Protein AF-A0A1H7W9F2-F1 (afdb_monomer_lite)

Structure (mmCIF, N/CA/C/O backbone):
data_AF-A0A1H7W9F2-F1
#
_entry.id   AF-A0A1H7W9F2-F1
#
loop_
_atom_site.group_PDB
_atom_site.id
_atom_site.type_symbol
_atom_site.label_atom_id
_atom_site.label_alt_id
_atom_site.label_comp_id
_atom_site.label_asym_id
_atom_site.label_entity_id
_atom_site.label_seq_id
_atom_site.pdbx_PDB_ins_code
_atom_site.Cartn_x
_atom_site.Cartn_y
_atom_site.Cartn_z
_atom_site.occupancy
_atom_site.B_iso_or_equiv
_atom_site.auth_seq_id
_atom_site.auth_comp_id
_atom_site.auth_asym_id
_atom_site.auth_atom_id
_atom_site.pdbx_PDB_model_num
ATOM 1 N N . MET A 1 1 ? -13.021 13.973 1.609 1.00 59.38 1 MET A N 1
ATOM 2 C CA . MET A 1 1 ? -12.356 14.892 2.561 1.00 59.38 1 MET A CA 1
ATOM 3 C C . MET A 1 1 ? -10.982 14.316 2.804 1.00 59.38 1 MET A C 1
ATOM 5 O O . MET A 1 1 ? -10.911 13.248 3.396 1.00 59.38 1 MET A O 1
ATOM 9 N N . ASN A 1 2 ? -9.937 14.990 2.334 1.00 84.88 2 ASN A N 1
ATOM 10 C CA . ASN A 1 2 ? -8.567 14.499 2.436 1.00 84.88 2 ASN A CA 1
ATOM 11 C C . ASN A 1 2 ? -8.024 14.819 3.832 1.00 84.88 2 ASN A C 1
ATOM 13 O O . ASN A 1 2 ? -7.996 15.987 4.224 1.00 84.88 2 ASN A O 1
ATOM 17 N N . LYS A 1 3 ? -7.656 13.794 4.605 1.00 94.19 3 LYS A N 1
ATOM 18 C CA . LYS A 1 3 ? -7.118 13.949 5.966 1.00 94.19 3 LYS A CA 1
ATOM 19 C C . LYS A 1 3 ? -5.777 13.220 6.090 1.00 94.19 3 LYS A C 1
ATOM 21 O O . LYS A 1 3 ? -5.660 12.133 5.533 1.00 94.19 3 LYS A O 1
ATOM 26 N N . PRO A 1 4 ? -4.798 13.759 6.841 1.00 95.94 4 PRO A N 1
ATOM 27 C CA . PRO A 1 4 ? -3.579 13.025 7.173 1.00 95.94 4 PRO A CA 1
ATOM 28 C C . PRO A 1 4 ? -3.902 11.666 7.794 1.00 95.94 4 PRO A C 1
ATOM 30 O O . PRO A 1 4 ? -4.844 11.566 8.588 1.00 95.94 4 PRO A O 1
ATOM 33 N N . PHE A 1 5 ? -3.117 10.645 7.464 1.00 96.56 5 PHE A N 1
ATOM 34 C CA . PHE A 1 5 ? -3.372 9.267 7.876 1.00 96.56 5 PHE A CA 1
ATOM 35 C C . PHE A 1 5 ? -3.521 9.115 9.396 1.00 96.56 5 PHE A C 1
ATOM 37 O O . PHE A 1 5 ? -4.556 8.647 9.874 1.00 96.56 5 PHE A O 1
ATOM 44 N N . PHE A 1 6 ? -2.576 9.646 10.173 1.00 96.19 6 PHE A N 1
ATOM 45 C CA . PHE A 1 6 ? -2.634 9.597 11.639 1.00 96.19 6 PHE A CA 1
ATOM 46 C C . PHE A 1 6 ? -3.740 10.462 12.260 1.00 96.19 6 PHE A C 1
ATOM 48 O O . PHE A 1 6 ? -4.086 10.270 13.420 1.00 96.19 6 PHE A O 1
ATOM 55 N N . LYS A 1 7 ? -4.362 11.386 11.512 1.00 94.88 7 LYS A N 1
ATOM 56 C CA . LYS A 1 7 ? -5.593 12.046 11.988 1.00 94.88 7 LYS A CA 1
ATOM 57 C C . LYS A 1 7 ? -6.822 11.152 11.845 1.00 94.88 7 LYS A C 1
ATOM 59 O O . LYS A 1 7 ? -7.797 11.360 12.562 1.00 94.88 7 LYS A O 1
ATOM 64 N N . VAL A 1 8 ? -6.808 10.210 10.902 1.00 95.12 8 VAL A N 1
ATOM 65 C CA . VAL A 1 8 ? -7.881 9.222 10.719 1.00 95.12 8 VAL A CA 1
ATOM 66 C C . VAL A 1 8 ? -7.697 8.042 11.672 1.00 95.12 8 VAL A C 1
ATOM 68 O O . VAL A 1 8 ? -8.682 7.570 12.233 1.00 95.12 8 VAL A O 1
ATOM 71 N N . PHE A 1 9 ? -6.451 7.632 11.916 1.00 95.19 9 PHE A N 1
ATOM 72 C CA . PHE A 1 9 ? -6.092 6.517 12.796 1.00 95.19 9 PHE A CA 1
ATOM 73 C C . PHE A 1 9 ? -5.187 6.980 13.958 1.00 95.19 9 PHE A C 1
ATOM 75 O O . PHE A 1 9 ? -4.018 6.608 14.013 1.00 95.19 9 PHE A O 1
ATOM 82 N N . PRO A 1 10 ? -5.691 7.807 14.895 1.00 93.81 10 PRO A N 1
ATOM 83 C CA . PRO A 1 10 ? -4.861 8.468 15.911 1.00 93.81 10 PRO A CA 1
ATOM 84 C C . PRO A 1 10 ? -4.271 7.528 16.965 1.00 93.81 10 PRO A C 1
ATOM 86 O O . PRO A 1 10 ? -3.275 7.865 17.598 1.00 93.81 10 PRO A O 1
ATOM 89 N N . THR A 1 11 ? -4.891 6.371 17.183 1.00 94.94 11 THR A N 1
ATOM 90 C CA . THR A 1 11 ? -4.460 5.381 18.180 1.00 94.94 11 THR A CA 1
ATOM 91 C C . THR A 1 11 ? -3.643 4.242 17.578 1.00 94.94 11 THR A C 1
ATOM 93 O O . THR A 1 11 ? -3.165 3.398 18.333 1.00 94.94 11 THR A O 1
ATOM 96 N N . LEU A 1 12 ? -3.495 4.204 16.248 1.00 96.31 12 LEU A N 1
ATOM 97 C CA . LEU A 1 12 ? -2.727 3.175 15.557 1.00 96.31 12 LEU A CA 1
ATOM 98 C C . LEU A 1 12 ? -1.238 3.368 15.839 1.00 96.31 12 LEU A C 1
ATOM 100 O O . LEU A 1 12 ? -0.685 4.449 15.622 1.00 96.31 12 LEU A O 1
ATOM 104 N N . LYS A 1 13 ? -0.591 2.305 16.304 1.00 95.19 13 LYS A N 1
ATOM 105 C CA . LYS A 1 13 ? 0.848 2.269 16.540 1.00 95.19 13 LYS A CA 1
ATOM 106 C C . LYS A 1 13 ? 1.510 1.523 15.393 1.00 95.19 13 LYS A C 1
ATOM 108 O O . LYS A 1 13 ? 1.149 0.389 15.118 1.00 95.19 13 LYS A O 1
ATOM 113 N N . LEU A 1 14 ? 2.471 2.162 14.746 1.00 95.56 14 LEU A N 1
ATOM 114 C CA . LEU A 1 14 ? 3.313 1.564 13.713 1.00 95.56 14 LEU A CA 1
ATOM 115 C C . LEU A 1 14 ? 4.764 1.649 14.189 1.00 95.56 14 LEU A C 1
ATOM 117 O O . LEU A 1 14 ? 5.079 2.496 15.032 1.00 95.56 14 LEU A O 1
ATOM 121 N N . ASP A 1 15 ? 5.632 0.783 13.673 1.00 95.12 15 ASP A N 1
ATOM 122 C CA . ASP A 1 15 ? 7.071 0.907 13.900 1.00 95.12 15 ASP A CA 1
ATOM 123 C C . ASP A 1 15 ? 7.603 2.230 13.318 1.00 95.12 15 ASP A C 1
ATOM 125 O O . ASP A 1 15 ? 6.972 2.838 12.450 1.00 95.12 15 ASP A O 1
ATOM 129 N N . ASP A 1 16 ? 8.764 2.685 13.790 1.00 93.88 16 ASP A N 1
ATOM 130 C CA . ASP A 1 16 ? 9.295 4.006 13.435 1.00 93.88 16 ASP A CA 1
ATOM 131 C C . ASP A 1 16 ? 9.516 4.182 11.923 1.00 93.88 16 ASP A C 1
ATOM 133 O O . ASP A 1 16 ? 9.302 5.276 11.396 1.00 93.88 16 ASP A O 1
ATOM 137 N N . SER A 1 17 ? 9.890 3.112 11.210 1.00 93.19 17 SER A N 1
ATOM 138 C CA . SER A 1 17 ? 10.143 3.171 9.767 1.00 93.19 17 SER A CA 1
ATOM 139 C C . SER A 1 17 ? 8.844 3.313 8.973 1.00 93.19 17 SER A C 1
ATOM 141 O O . SER A 1 17 ? 8.705 4.233 8.164 1.00 93.19 17 SER A O 1
ATOM 143 N N . THR A 1 18 ? 7.843 2.489 9.284 1.00 94.38 18 THR A N 1
ATOM 144 C CA . THR A 1 18 ? 6.506 2.574 8.685 1.00 94.38 18 THR A CA 1
ATOM 145 C C . THR A 1 18 ? 5.832 3.894 9.037 1.00 94.38 18 THR A C 1
ATOM 147 O O . THR A 1 18 ? 5.182 4.519 8.196 1.00 94.38 18 THR A O 1
ATOM 150 N N . LYS A 1 19 ? 6.002 4.359 10.277 1.00 94.56 19 LYS A N 1
ATOM 151 C CA . LYS A 1 19 ? 5.421 5.615 10.736 1.00 94.56 19 LYS A CA 1
ATOM 152 C C . LYS A 1 19 ? 5.923 6.795 9.912 1.00 94.56 19 LYS A C 1
ATOM 154 O O . LYS A 1 19 ? 5.091 7.566 9.444 1.00 94.56 19 LYS A O 1
ATOM 159 N N . LEU A 1 20 ? 7.235 6.890 9.688 1.00 93.88 20 LEU A N 1
ATOM 160 C CA . LEU A 1 20 ? 7.844 7.951 8.882 1.00 93.88 20 LEU A CA 1
ATOM 161 C C . LEU A 1 20 ? 7.265 7.990 7.459 1.00 93.88 20 LEU A C 1
ATOM 163 O O . LEU A 1 20 ? 6.947 9.060 6.951 1.00 93.88 20 LEU A O 1
ATOM 167 N N . ILE A 1 21 ? 7.058 6.824 6.838 1.00 93.88 21 ILE A N 1
ATOM 168 C CA . ILE A 1 21 ? 6.442 6.726 5.505 1.00 93.88 21 ILE A CA 1
ATOM 169 C C . ILE A 1 21 ? 5.006 7.274 5.524 1.00 93.88 21 ILE A C 1
ATOM 171 O O . ILE A 1 21 ? 4.596 7.998 4.616 1.00 93.88 21 ILE A O 1
ATOM 175 N N . PHE A 1 22 ? 4.232 6.945 6.561 1.00 95.69 22 PHE A N 1
ATOM 176 C CA . PHE A 1 22 ? 2.816 7.303 6.663 1.00 95.69 22 PHE A CA 1
ATOM 177 C C . PHE A 1 22 ? 2.546 8.725 7.181 1.00 95.69 22 PHE A C 1
ATOM 179 O O . PHE A 1 22 ? 1.390 9.159 7.173 1.00 95.69 22 PHE A O 1
ATOM 186 N N . GLU A 1 23 ? 3.573 9.479 7.585 1.00 93.56 23 GLU A N 1
ATOM 187 C CA . GLU A 1 23 ? 3.430 10.891 7.974 1.00 93.56 23 GLU A CA 1
ATOM 188 C C . GLU A 1 23 ? 2.961 11.766 6.803 1.00 93.56 23 GLU A C 1
ATOM 190 O O . GLU A 1 23 ? 2.087 12.619 6.984 1.00 93.56 23 GLU A O 1
ATOM 195 N N . ASP A 1 24 ? 3.454 11.486 5.593 1.00 90.62 24 ASP A N 1
ATOM 196 C CA . ASP A 1 24 ? 3.089 12.199 4.362 1.00 90.62 24 ASP A CA 1
ATOM 197 C C . ASP A 1 24 ? 1.898 11.567 3.612 1.00 90.62 24 ASP A C 1
ATOM 199 O O . ASP A 1 24 ? 1.487 12.038 2.543 1.00 90.62 24 ASP A O 1
ATOM 203 N N . VAL A 1 25 ? 1.296 10.512 4.173 1.00 96.56 25 VAL A N 1
ATOM 204 C CA . VAL A 1 25 ? 0.153 9.817 3.573 1.00 96.56 25 VAL A CA 1
ATOM 205 C C . VAL A 1 25 ? -1.156 10.509 3.932 1.00 96.56 25 VAL A C 1
ATOM 207 O O . VAL A 1 25 ? -1.452 10.849 5.081 1.00 96.56 25 VAL A O 1
ATOM 210 N N . THR A 1 26 ? -2.002 10.677 2.920 1.00 97.25 26 THR A N 1
ATOM 211 C CA . THR A 1 26 ? -3.338 11.256 3.066 1.00 97.25 26 THR A CA 1
ATOM 212 C C . THR A 1 26 ? -4.402 10.209 2.780 1.00 97.25 26 THR A C 1
ATOM 214 O O . THR A 1 26 ? -4.345 9.527 1.767 1.00 97.25 26 THR A O 1
ATOM 217 N N . VAL A 1 27 ? -5.410 10.113 3.640 1.00 97.56 27 VAL A N 1
ATOM 218 C CA . VAL A 1 27 ? -6.609 9.304 3.414 1.00 97.56 27 VAL A CA 1
ATOM 219 C C . VAL A 1 27 ? -7.609 10.129 2.610 1.00 97.56 27 VAL A C 1
ATOM 221 O O . VAL A 1 27 ? -8.069 11.182 3.063 1.00 97.56 27 VAL A O 1
ATOM 224 N N . GLU A 1 28 ? -7.958 9.644 1.422 1.00 96.19 28 GLU A N 1
ATOM 225 C CA . GLU A 1 28 ? -8.939 10.266 0.527 1.00 96.19 28 GLU A CA 1
ATOM 226 C C . GLU A 1 28 ? -10.371 9.839 0.885 1.00 96.19 28 GLU A C 1
ATOM 228 O O . GLU A 1 28 ? -11.309 10.649 0.885 1.00 96.19 28 GLU A O 1
ATOM 233 N N . LYS A 1 29 ? -10.545 8.550 1.206 1.00 95.31 29 LYS A N 1
ATOM 234 C CA . LYS A 1 29 ? -11.850 7.933 1.461 1.00 95.31 29 LYS A CA 1
ATOM 235 C C . LYS A 1 29 ? -11.711 6.709 2.360 1.00 95.31 29 LYS A C 1
ATOM 237 O O . LYS A 1 29 ? -10.812 5.899 2.176 1.00 95.31 29 LYS A O 1
ATOM 242 N N . VAL A 1 30 ? -12.668 6.531 3.267 1.00 94.88 30 VAL A N 1
ATOM 243 C CA . VAL A 1 30 ? -12.886 5.269 3.984 1.00 94.88 30 VAL A CA 1
ATOM 244 C C . VAL A 1 30 ? -14.307 4.808 3.694 1.00 94.88 30 VAL A C 1
ATOM 246 O O . VAL A 1 30 ? -15.241 5.608 3.752 1.00 94.88 30 VAL A O 1
ATOM 249 N N . SER A 1 31 ? -14.484 3.541 3.336 1.00 94.38 31 SER A N 1
ATOM 250 C CA . SER A 1 31 ? -15.808 2.963 3.086 1.00 94.38 31 SER A CA 1
ATOM 251 C C . SER A 1 31 ? -15.872 1.525 3.562 1.00 94.38 31 SER A C 1
ATOM 253 O O . SER A 1 31 ? -14.937 0.775 3.309 1.00 94.38 31 SER A O 1
ATOM 255 N N . ALA A 1 32 ? -16.986 1.130 4.164 1.00 92.69 32 ALA A N 1
ATOM 256 C CA . ALA A 1 32 ? -17.255 -0.254 4.529 1.00 92.69 32 ALA A CA 1
ATOM 257 C C . ALA A 1 32 ? -18.331 -0.856 3.615 1.00 92.69 32 ALA A C 1
ATOM 259 O O . ALA A 1 32 ? -19.153 -0.132 3.047 1.00 92.69 32 ALA A O 1
ATOM 260 N N . THR A 1 33 ? -18.331 -2.176 3.458 1.00 90.38 33 THR A N 1
ATOM 261 C CA . THR A 1 33 ? -19.480 -2.912 2.908 1.00 90.38 33 THR A CA 1
ATOM 262 C C . THR A 1 33 ? -20.694 -2.783 3.827 1.00 90.38 33 THR A C 1
ATOM 264 O O . THR A 1 33 ? -20.566 -2.511 5.021 1.00 90.38 33 THR A O 1
ATOM 267 N N . SER A 1 34 ? -21.894 -3.027 3.295 1.00 87.25 34 SER A N 1
ATOM 268 C CA . SER A 1 34 ? -23.129 -3.008 4.093 1.00 87.25 34 SER A CA 1
ATOM 269 C C . SER A 1 34 ? -23.102 -4.010 5.251 1.00 87.25 34 SER A C 1
ATOM 271 O O . SER A 1 34 ? -23.685 -3.742 6.295 1.00 87.25 34 SER A O 1
ATOM 273 N N . ARG A 1 35 ? -22.401 -5.141 5.079 1.00 86.94 35 ARG A N 1
ATOM 274 C CA . ARG A 1 35 ? -22.195 -6.162 6.119 1.00 86.94 35 ARG A CA 1
ATOM 275 C C . ARG A 1 35 ? -21.091 -5.800 7.119 1.00 86.94 35 ARG A C 1
ATOM 277 O O . ARG A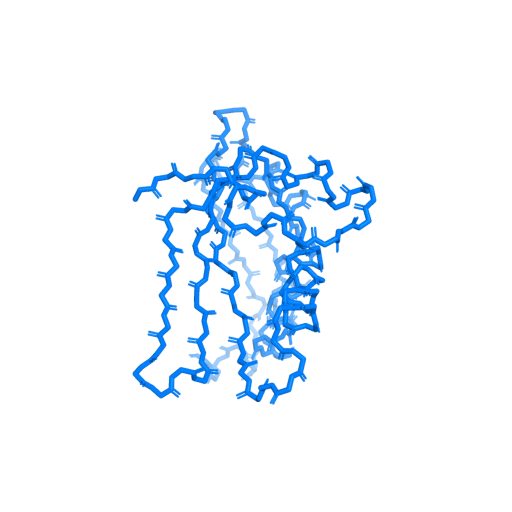 1 35 ? -20.956 -6.492 8.117 1.00 86.94 35 ARG A O 1
ATOM 284 N N . GLN A 1 36 ? -20.335 -4.730 6.862 1.00 83.50 36 GLN A N 1
ATOM 285 C CA . GLN A 1 36 ? -19.200 -4.261 7.669 1.00 83.50 36 GLN A CA 1
ATOM 286 C C . GLN A 1 36 ? -18.083 -5.302 7.870 1.00 83.50 36 GLN A C 1
ATOM 288 O O . GLN A 1 36 ? -17.276 -5.176 8.784 1.00 83.50 36 GLN A O 1
ATOM 293 N N . ASP A 1 37 ? -18.012 -6.288 6.978 1.00 91.44 37 ASP A N 1
ATOM 294 C CA . ASP A 1 37 ? -16.985 -7.334 6.904 1.00 91.44 37 ASP A CA 1
ATOM 295 C C . ASP A 1 37 ? -15.762 -6.908 6.074 1.00 91.44 37 ASP A C 1
ATOM 297 O O . ASP A 1 37 ? -14.759 -7.613 6.023 1.00 91.44 37 ASP A O 1
ATOM 301 N N . TYR A 1 38 ? -15.822 -5.747 5.413 1.00 94.50 38 TYR A N 1
ATOM 302 C CA . TYR A 1 38 ? -14.749 -5.268 4.548 1.00 94.50 38 TYR A CA 1
ATOM 303 C C . TYR A 1 38 ? -14.644 -3.745 4.586 1.00 94.50 38 TYR A C 1
ATOM 305 O O . TYR A 1 38 ? -15.576 -3.037 4.183 1.00 94.50 38 TYR A O 1
ATOM 313 N N . ILE A 1 39 ? -13.495 -3.228 5.021 1.00 95.56 39 ILE A N 1
ATOM 314 C CA . ILE A 1 39 ? -13.190 -1.795 5.076 1.00 95.56 39 ILE A CA 1
ATOM 315 C C . ILE A 1 39 ? -12.156 -1.460 4.002 1.00 95.56 39 ILE A C 1
ATOM 317 O O . ILE A 1 39 ? -11.068 -2.022 3.955 1.00 95.56 39 ILE A O 1
ATOM 321 N N . ARG A 1 40 ? -12.496 -0.490 3.154 1.00 96.75 40 ARG A N 1
ATOM 322 C CA . ARG A 1 40 ? -11.636 0.079 2.112 1.00 96.75 40 ARG A CA 1
ATOM 323 C C . ARG A 1 40 ? -11.109 1.423 2.564 1.00 96.75 40 ARG A C 1
ATOM 325 O O . ARG A 1 40 ? -11.909 2.319 2.846 1.00 96.75 40 ARG A O 1
ATOM 332 N N . ILE A 1 41 ? -9.797 1.572 2.563 1.00 97.12 41 ILE A N 1
ATOM 333 C CA . ILE A 1 41 ? -9.092 2.802 2.904 1.00 97.12 41 ILE A CA 1
ATOM 334 C C . ILE A 1 41 ? -8.344 3.245 1.650 1.00 97.12 41 ILE A C 1
ATOM 336 O O . ILE A 1 41 ? -7.386 2.613 1.231 1.00 97.12 41 ILE A O 1
ATOM 340 N N . TYR A 1 42 ? -8.797 4.322 1.029 1.00 97.38 42 TYR A N 1
ATOM 341 C CA . TYR A 1 42 ? -8.134 4.902 -0.132 1.00 97.38 42 TYR A CA 1
ATOM 342 C C . TYR A 1 42 ? -7.146 5.948 0.359 1.00 97.38 42 TYR A C 1
ATOM 344 O O . TYR A 1 42 ? -7.545 6.886 1.061 1.00 97.38 42 TYR A O 1
ATOM 352 N N . ILE A 1 43 ? -5.880 5.780 -0.000 1.00 97.38 43 ILE A N 1
ATOM 353 C CA . ILE A 1 43 ? -4.798 6.679 0.380 1.00 97.38 43 ILE A CA 1
ATOM 354 C C . ILE A 1 43 ? -4.118 7.264 -0.850 1.00 97.38 43 ILE A C 1
ATOM 356 O O . ILE A 1 43 ? -4.068 6.648 -1.912 1.00 97.38 43 ILE A O 1
ATOM 360 N N . SER A 1 44 ? -3.537 8.442 -0.677 1.00 96.69 44 SER A N 1
ATOM 361 C CA . SER A 1 44 ? -2.641 9.059 -1.641 1.00 96.69 44 SER A CA 1
ATOM 362 C C . SER A 1 44 ? -1.294 9.357 -0.994 1.00 96.69 44 SER A C 1
ATOM 364 O O . SER A 1 44 ? -1.262 9.875 0.126 1.00 96.69 44 SER A O 1
ATOM 366 N N . SER A 1 45 ? -0.209 9.092 -1.719 1.00 94.56 45 SER A N 1
ATOM 367 C CA . SER A 1 45 ? 1.167 9.380 -1.297 1.00 94.56 45 SER A CA 1
ATOM 368 C C . SER A 1 45 ? 1.953 10.046 -2.425 1.00 94.56 45 SER A C 1
ATOM 370 O O . SER A 1 45 ? 1.675 9.814 -3.600 1.00 94.56 45 SER A O 1
ATOM 372 N N . ARG A 1 46 ? 2.942 10.874 -2.079 1.00 91.25 46 ARG A N 1
ATOM 373 C CA . ARG A 1 46 ? 3.877 11.484 -3.047 1.00 91.25 46 ARG A CA 1
ATOM 374 C C . ARG A 1 46 ? 5.072 10.590 -3.373 1.00 91.25 46 ARG A C 1
ATOM 376 O O . ARG A 1 46 ? 5.776 10.854 -4.343 1.00 91.25 46 ARG A O 1
ATOM 383 N N . LEU A 1 47 ? 5.292 9.562 -2.561 1.00 89.94 47 LEU A N 1
ATOM 384 C CA . LEU A 1 47 ? 6.360 8.585 -2.718 1.00 89.94 47 LEU A CA 1
ATOM 385 C C . LEU A 1 47 ? 5.754 7.187 -2.897 1.00 89.94 47 LEU A C 1
ATOM 387 O O . LEU A 1 47 ? 4.696 6.916 -2.313 1.00 89.94 47 LEU A O 1
ATOM 391 N N . PRO A 1 48 ? 6.399 6.301 -3.678 1.00 91.75 48 PRO A N 1
ATOM 392 C CA . PRO A 1 48 ? 6.039 4.890 -3.704 1.00 91.75 48 PRO A CA 1
ATOM 393 C C . PRO A 1 48 ? 6.135 4.293 -2.295 1.00 91.75 48 PRO A C 1
ATOM 395 O O . PRO A 1 48 ? 7.059 4.607 -1.548 1.00 91.75 48 PRO A O 1
ATOM 398 N N . ILE A 1 49 ? 5.175 3.443 -1.937 1.00 94.25 49 ILE A N 1
ATOM 399 C CA . ILE A 1 49 ? 5.161 2.720 -0.660 1.00 94.25 49 ILE A CA 1
ATOM 400 C C . ILE A 1 49 ? 5.186 1.239 -0.980 1.00 94.25 49 ILE A C 1
ATOM 402 O O . ILE A 1 49 ? 4.268 0.754 -1.641 1.00 94.25 49 ILE A O 1
ATOM 406 N N . GLU A 1 50 ? 6.213 0.535 -0.516 1.00 94.69 50 GLU A N 1
ATOM 407 C CA . GLU A 1 50 ? 6.339 -0.892 -0.783 1.00 94.69 50 GLU A CA 1
ATOM 408 C C . GLU A 1 50 ? 5.103 -1.675 -0.307 1.00 94.69 50 GLU A C 1
ATOM 410 O O . GLU A 1 50 ? 4.501 -1.391 0.736 1.00 94.69 50 GLU A O 1
ATOM 415 N N . LYS A 1 51 ? 4.702 -2.686 -1.081 1.00 95.25 51 LYS A N 1
ATOM 416 C CA . LYS A 1 51 ? 3.439 -3.395 -0.848 1.00 95.25 51 LYS A CA 1
ATOM 417 C C . LYS A 1 51 ? 3.432 -4.208 0.448 1.00 95.25 51 LYS A C 1
ATOM 419 O O . LYS A 1 51 ? 2.394 -4.329 1.094 1.00 95.25 51 LYS A O 1
ATOM 424 N N . ASN A 1 52 ? 4.585 -4.733 0.857 1.00 94.06 52 ASN A N 1
ATOM 425 C CA . ASN A 1 52 ? 4.781 -5.363 2.169 1.00 94.06 52 ASN A CA 1
ATOM 426 C C . ASN A 1 52 ? 4.400 -4.413 3.322 1.00 94.06 52 ASN A C 1
ATOM 428 O O . ASN A 1 52 ? 3.686 -4.835 4.229 1.00 94.06 52 ASN A O 1
ATOM 432 N N . VAL A 1 53 ? 4.801 -3.139 3.254 1.00 95.69 53 VAL A N 1
ATOM 433 C CA . VAL A 1 53 ? 4.481 -2.112 4.250 1.00 95.69 53 VAL A CA 1
ATOM 434 C C . VAL A 1 53 ? 2.977 -1.853 4.256 1.00 95.69 53 VAL A C 1
ATOM 436 O O . VAL A 1 53 ? 2.368 -1.809 5.322 1.00 95.69 53 VAL A O 1
ATOM 439 N N . ILE A 1 54 ? 2.341 -1.759 3.082 1.00 97.00 54 ILE A N 1
ATOM 440 C CA . ILE A 1 54 ? 0.878 -1.624 2.992 1.00 97.00 54 ILE A CA 1
ATOM 441 C C . ILE A 1 54 ? 0.173 -2.791 3.695 1.00 97.00 54 ILE A C 1
ATOM 443 O O . ILE A 1 54 ? -0.720 -2.558 4.508 1.00 97.00 54 ILE A O 1
ATOM 447 N N . TYR A 1 55 ? 0.585 -4.034 3.434 1.00 95.94 55 TYR A N 1
ATOM 448 C CA . TYR A 1 55 ? -0.005 -5.212 4.077 1.00 95.94 55 TYR A CA 1
ATOM 449 C C . TYR A 1 55 ? 0.241 -5.252 5.583 1.00 95.94 55 TYR A C 1
ATOM 451 O O . TYR A 1 55 ? -0.661 -5.614 6.337 1.00 95.94 55 TYR A O 1
ATOM 459 N N . GLN A 1 56 ? 1.425 -4.840 6.034 1.00 95.94 56 GLN A N 1
ATOM 460 C CA . GLN A 1 56 ? 1.708 -4.706 7.457 1.00 95.94 56 GLN A CA 1
ATOM 461 C C . GLN A 1 56 ? 0.756 -3.690 8.099 1.00 95.94 56 GLN A C 1
ATOM 463 O O . GLN A 1 56 ? 0.134 -3.991 9.112 1.00 95.94 56 GLN A O 1
ATOM 468 N N . VAL A 1 57 ? 0.549 -2.520 7.486 1.00 97.38 57 VAL A N 1
ATOM 469 C CA . VAL A 1 57 ? -0.397 -1.522 8.009 1.00 97.38 57 VAL A CA 1
ATOM 470 C C . VAL A 1 57 ? -1.842 -2.028 7.984 1.00 97.38 57 VAL A C 1
ATOM 472 O O . VAL A 1 57 ? -2.575 -1.790 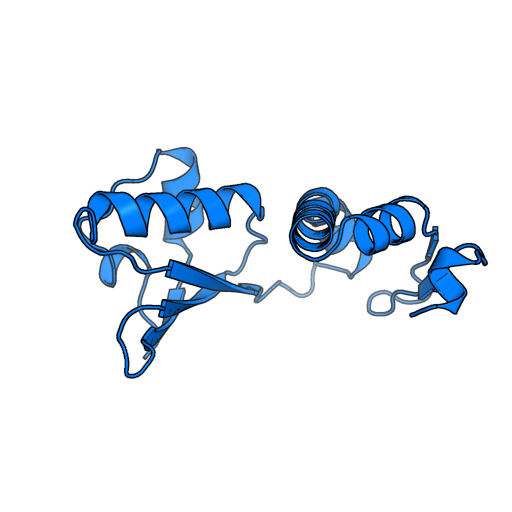8.942 1.00 97.38 57 VAL A O 1
ATOM 475 N N . GLU A 1 58 ? -2.269 -2.751 6.942 1.00 97.31 58 GLU A N 1
ATOM 476 C CA . GLU A 1 58 ? -3.586 -3.411 6.916 1.00 97.31 58 GLU A CA 1
ATOM 477 C C . GLU A 1 58 ? -3.761 -4.343 8.128 1.00 97.31 58 GLU A C 1
ATOM 479 O O . GLU A 1 58 ? -4.792 -4.291 8.806 1.00 97.31 58 GLU A O 1
ATOM 484 N N . GLN A 1 59 ? -2.740 -5.151 8.428 1.00 95.94 59 GLN A N 1
ATOM 485 C CA . GLN A 1 59 ? -2.732 -6.059 9.575 1.00 95.94 59 GLN A CA 1
ATOM 486 C C . GLN A 1 59 ? -2.747 -5.311 10.910 1.00 95.94 59 GLN A C 1
ATOM 488 O O . GLN A 1 59 ? -3.536 -5.666 11.782 1.00 95.94 59 GLN A O 1
ATOM 493 N N . GLU A 1 60 ? -1.940 -4.263 11.069 1.00 97.06 60 GLU A N 1
ATOM 494 C CA . GLU A 1 60 ? -1.897 -3.467 12.301 1.00 97.06 60 GLU A CA 1
ATOM 495 C C . GLU A 1 60 ? -3.225 -2.747 12.562 1.00 97.06 60 GLU A C 1
ATOM 497 O O . GLU A 1 60 ? -3.717 -2.731 13.692 1.00 97.06 60 GLU A O 1
ATOM 502 N N . ILE A 1 61 ? -3.868 -2.205 11.521 1.00 96.44 61 ILE A N 1
ATOM 503 C CA . ILE A 1 61 ? -5.210 -1.617 11.641 1.00 96.44 61 ILE A CA 1
ATOM 504 C C . ILE A 1 61 ? -6.204 -2.673 12.115 1.00 96.44 61 ILE A C 1
ATOM 506 O O . ILE A 1 61 ? -6.984 -2.406 13.032 1.00 96.44 61 ILE A O 1
ATOM 510 N N . GLN A 1 62 ? -6.174 -3.859 11.506 1.00 95.44 62 GLN A N 1
ATOM 511 C CA . GLN A 1 62 ? -7.075 -4.941 11.873 1.00 95.44 62 GLN A CA 1
ATOM 512 C C . GLN A 1 62 ? -6.867 -5.370 13.331 1.00 95.44 62 GLN A C 1
ATOM 514 O O . GLN A 1 62 ? -7.818 -5.399 14.107 1.00 95.44 62 GLN A O 1
ATOM 519 N N . GLN A 1 63 ? -5.625 -5.645 13.727 1.00 95.44 63 GLN A N 1
ATOM 520 C CA . GLN A 1 63 ? -5.301 -6.169 15.054 1.00 95.44 63 GLN A CA 1
ATOM 521 C C . GLN A 1 63 ? -5.519 -5.143 16.170 1.00 95.44 63 GLN A C 1
ATOM 523 O O . GLN A 1 63 ? -6.009 -5.499 17.239 1.00 95.44 63 GLN A O 1
ATOM 528 N N . GLN A 1 64 ? -5.173 -3.873 15.947 1.00 96.50 64 GLN A N 1
ATOM 529 C CA . GLN A 1 64 ? -5.227 -2.862 17.007 1.00 96.50 64 GLN A CA 1
ATOM 530 C C . GLN A 1 64 ? -6.593 -2.187 17.130 1.00 96.50 64 GLN A C 1
ATOM 532 O O . GLN A 1 64 ? -6.994 -1.823 18.235 1.00 96.50 64 GLN A O 1
ATOM 537 N N . LEU A 1 65 ? -7.300 -1.974 16.015 1.00 94.06 65 LEU A N 1
ATOM 538 C CA . LEU A 1 65 ? -8.569 -1.237 16.018 1.00 94.06 65 LEU A CA 1
ATOM 539 C C . LEU A 1 65 ? -9.791 -2.157 15.951 1.00 94.06 65 LEU A C 1
ATOM 541 O O . LEU A 1 65 ? -10.876 -1.750 16.371 1.00 94.06 65 LEU A O 1
ATOM 545 N N . PHE A 1 66 ? -9.628 -3.385 15.452 1.00 92.81 66 PHE A N 1
ATOM 546 C CA . PHE A 1 66 ? -10.716 -4.347 15.267 1.00 92.81 66 PHE A CA 1
ATOM 547 C C . PHE A 1 66 ? -10.372 -5.773 15.757 1.00 92.81 66 PHE A C 1
ATOM 549 O O . PHE A 1 66 ? -10.708 -6.734 15.065 1.00 92.81 66 PHE A O 1
ATOM 556 N N . PRO A 1 67 ? -9.770 -5.950 16.954 1.00 91.75 67 PRO A N 1
ATOM 557 C CA . PRO A 1 67 ? -9.255 -7.248 17.415 1.00 91.75 67 PRO A CA 1
ATOM 558 C C . PRO A 1 67 ? -10.310 -8.363 17.460 1.00 91.75 67 PRO A C 1
ATOM 560 O O . PRO A 1 67 ? -10.008 -9.509 17.145 1.00 91.75 67 PRO A O 1
ATOM 563 N N . ASP A 1 68 ? -11.554 -8.025 17.812 1.00 91.94 68 ASP A N 1
ATOM 564 C CA . ASP A 1 68 ? -12.636 -8.997 18.019 1.00 91.94 68 ASP A CA 1
ATOM 565 C C . ASP A 1 68 ? -13.574 -9.141 16.809 1.00 91.94 68 ASP A C 1
ATOM 567 O O . ASP A 1 68 ? -14.656 -9.725 16.919 1.00 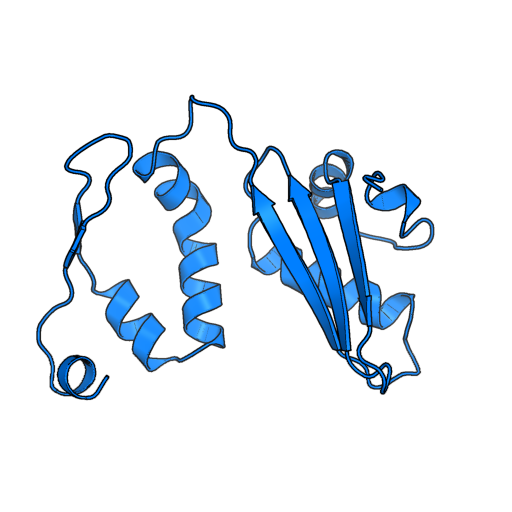91.94 68 ASP A O 1
ATOM 571 N N . ARG A 1 69 ? -13.227 -8.552 15.657 1.00 88.44 69 ARG A N 1
ATOM 572 C CA . ARG A 1 69 ? -14.091 -8.563 14.470 1.00 88.44 69 ARG A CA 1
ATOM 573 C C . ARG A 1 69 ? -13.441 -9.319 13.330 1.00 88.44 69 ARG A C 1
ATOM 575 O O . ARG A 1 69 ? -12.346 -8.974 12.909 1.00 88.44 69 ARG A O 1
ATOM 582 N N . ASP A 1 70 ? -14.175 -10.269 12.767 1.00 88.00 70 ASP A N 1
ATOM 583 C CA . ASP A 1 70 ? -13.816 -10.897 11.498 1.00 88.00 70 ASP A CA 1
ATOM 584 C C . ASP A 1 70 ? -14.166 -9.945 10.346 1.00 88.00 70 ASP A C 1
ATOM 586 O O . ASP A 1 70 ? -15.275 -9.952 9.807 1.00 88.00 70 ASP A O 1
ATOM 590 N N . LEU A 1 71 ? -13.247 -9.022 10.061 1.00 92.31 71 LEU A N 1
ATOM 591 C CA . LEU A 1 71 ? -13.350 -8.093 8.946 1.00 92.31 71 LEU A CA 1
ATOM 592 C C . LEU A 1 71 ? -12.007 -7.966 8.236 1.00 92.31 71 LEU A C 1
ATOM 594 O O . LEU A 1 71 ? -10.941 -8.102 8.834 1.00 92.31 71 LEU A O 1
ATOM 598 N N . MET A 1 72 ? -12.064 -7.681 6.942 1.00 94.25 72 MET A N 1
ATOM 599 C CA . MET A 1 72 ? -10.882 -7.462 6.123 1.00 94.25 72 MET A CA 1
ATOM 600 C C . MET A 1 72 ? -10.625 -5.964 5.958 1.00 94.25 72 MET A C 1
ATOM 602 O O . MET A 1 72 ? -11.493 -5.208 5.510 1.00 94.25 72 MET A O 1
ATOM 606 N N . ILE A 1 73 ? -9.407 -5.537 6.287 1.00 96.44 73 ILE A N 1
ATOM 607 C CA . ILE A 1 73 ? -8.902 -4.200 5.975 1.00 96.44 73 ILE A CA 1
ATOM 608 C C . ILE A 1 73 ? -8.190 -4.256 4.628 1.00 96.44 73 ILE A C 1
ATOM 610 O O . ILE A 1 73 ? -7.306 -5.084 4.425 1.00 96.44 73 ILE A O 1
ATOM 614 N N . LYS A 1 74 ? -8.559 -3.352 3.719 1.00 96.56 74 LYS A N 1
ATOM 615 C CA . LYS A 1 74 ? -7.865 -3.167 2.447 1.00 96.56 74 LYS A CA 1
ATOM 616 C C . LYS A 1 74 ? -7.512 -1.708 2.219 1.00 96.56 74 LYS A C 1
ATOM 618 O O . LYS A 1 74 ? -8.395 -0.845 2.196 1.00 96.56 74 LYS A O 1
ATOM 623 N N . ILE A 1 75 ? -6.234 -1.447 2.003 1.00 97.38 75 ILE A N 1
ATOM 624 C CA . ILE A 1 75 ? -5.701 -0.164 1.581 1.00 97.38 75 ILE A CA 1
ATOM 625 C C . ILE A 1 75 ? -5.573 -0.169 0.053 1.00 97.38 75 ILE A C 1
ATOM 627 O O . ILE A 1 75 ? -5.148 -1.150 -0.555 1.00 97.38 75 ILE A O 1
ATOM 631 N N . TYR A 1 76 ? -5.995 0.935 -0.557 1.00 96.00 76 TYR A N 1
ATOM 632 C CA . TYR A 1 76 ? -5.824 1.225 -1.975 1.00 96.00 76 TYR A CA 1
ATOM 633 C C . TYR A 1 76 ? -4.984 2.487 -2.097 1.00 96.00 76 TYR A C 1
ATOM 635 O O . TYR A 1 76 ? -5.441 3.580 -1.752 1.00 96.00 76 TYR A O 1
ATOM 643 N N . GLU A 1 77 ? -3.758 2.329 -2.565 1.00 94.44 77 GLU A N 1
ATOM 644 C CA . GLU A 1 77 ? -2.783 3.395 -2.688 1.00 94.44 77 GLU A CA 1
ATOM 645 C C . GLU A 1 77 ? -2.784 4.033 -4.078 1.00 94.44 77 GLU A C 1
ATOM 647 O O . GLU A 1 77 ? -2.803 3.374 -5.116 1.00 94.44 77 GLU A O 1
ATOM 652 N N . LYS A 1 78 ? -2.757 5.363 -4.087 1.00 94.75 78 LYS A N 1
ATOM 653 C CA . LYS A 1 78 ? -2.596 6.179 -5.282 1.00 94.75 78 LYS A CA 1
ATOM 654 C C . LYS A 1 78 ? -1.329 7.012 -5.151 1.00 94.75 78 LYS A C 1
ATOM 656 O O . LYS A 1 78 ? -1.227 7.865 -4.268 1.00 94.75 78 LYS A O 1
ATOM 661 N N . PHE A 1 79 ? -0.381 6.814 -6.056 1.00 92.69 79 PHE A N 1
ATOM 662 C CA . PHE A 1 79 ? 0.854 7.590 -6.056 1.00 92.69 79 PHE A CA 1
ATOM 663 C C . PHE A 1 79 ? 0.713 8.858 -6.908 1.00 92.69 79 PHE A C 1
ATOM 665 O O . PHE A 1 79 ? 0.400 8.807 -8.095 1.00 92.69 79 PHE A O 1
ATOM 672 N N . LEU A 1 80 ? 0.942 10.013 -6.285 1.00 90.19 80 LEU A N 1
ATOM 673 C CA . LEU A 1 80 ? 1.013 11.332 -6.913 1.00 90.19 80 LEU A CA 1
ATOM 674 C C . LEU A 1 80 ? 2.486 11.695 -7.118 1.00 90.19 80 LEU A C 1
ATOM 676 O O . LEU A 1 80 ? 3.025 12.579 -6.450 1.00 90.19 80 LEU A O 1
ATOM 680 N N . LEU A 1 81 ? 3.140 10.937 -7.998 1.00 86.62 81 LEU A N 1
ATOM 681 C CA . LEU A 1 81 ? 4.574 11.041 -8.248 1.00 86.62 81 LEU A CA 1
ATOM 682 C C . LEU A 1 81 ? 4.915 12.342 -8.979 1.00 86.62 81 LEU A C 1
ATOM 684 O O . LEU A 1 81 ? 4.147 12.836 -9.807 1.00 86.62 81 LEU A O 1
ATOM 688 N N . SER A 1 82 ? 6.081 12.906 -8.664 1.00 84.25 82 SER A N 1
ATOM 689 C CA . SER A 1 82 ? 6.597 14.075 -9.375 1.00 84.25 82 SER A CA 1
ATOM 690 C C . SER A 1 82 ? 6.961 13.719 -10.820 1.00 84.25 82 SER A C 1
ATOM 692 O O . SER A 1 82 ? 7.242 12.564 -11.138 1.00 84.25 82 SER A O 1
ATOM 694 N N . SER A 1 83 ? 7.060 14.726 -11.689 1.00 81.62 83 SER A N 1
ATOM 695 C CA . SER A 1 83 ? 7.473 14.558 -13.092 1.00 81.62 83 SER A CA 1
ATOM 696 C C . SER A 1 83 ? 8.897 14.008 -13.276 1.00 81.62 83 SER A C 1
ATOM 698 O O . SER A 1 83 ? 9.331 13.815 -14.406 1.00 81.62 83 SER A O 1
ATOM 700 N N . GLN A 1 84 ? 9.645 13.815 -12.186 1.00 81.25 84 GLN A N 1
ATOM 701 C CA . GLN A 1 84 ? 10.980 13.213 -12.193 1.00 81.25 84 GLN A CA 1
ATOM 702 C C . GLN A 1 84 ? 10.917 11.682 -12.290 1.00 81.25 84 GLN A C 1
ATOM 704 O O . GLN A 1 84 ? 11.904 11.056 -12.670 1.00 81.25 84 GLN A O 1
ATOM 709 N N . TYR A 1 85 ? 9.774 11.079 -11.955 1.00 82.38 85 TYR A N 1
ATOM 710 C CA . TYR A 1 85 ? 9.564 9.648 -12.127 1.00 82.38 85 TYR A CA 1
ATOM 711 C C . TYR A 1 85 ? 9.203 9.348 -13.584 1.00 82.38 85 TYR A C 1
ATOM 713 O O . TYR A 1 85 ? 8.205 9.848 -14.104 1.00 82.38 85 TYR A O 1
ATOM 721 N N . THR A 1 86 ? 10.011 8.510 -14.232 1.00 86.25 86 THR A N 1
ATOM 722 C CA . THR A 1 86 ? 9.639 7.843 -15.482 1.00 86.25 86 THR A CA 1
ATOM 723 C C . THR A 1 86 ? 9.011 6.495 -15.143 1.00 86.25 86 THR A C 1
ATOM 725 O O . THR A 1 86 ? 9.113 6.014 -14.011 1.00 86.25 86 THR A O 1
ATOM 728 N N . VAL A 1 87 ? 8.371 5.852 -16.119 1.00 86.12 87 VAL A N 1
ATOM 729 C CA . VAL A 1 87 ? 7.826 4.499 -15.905 1.00 86.12 87 VAL A CA 1
ATOM 730 C C . VAL A 1 87 ? 8.930 3.518 -15.502 1.00 86.12 87 VAL A C 1
ATOM 732 O O . VAL A 1 87 ? 8.712 2.685 -14.628 1.00 86.12 87 VAL A O 1
ATOM 735 N N . GLN A 1 88 ? 10.124 3.671 -16.078 1.00 88.00 88 GLN A N 1
ATOM 736 C CA . GLN A 1 88 ? 11.288 2.857 -15.746 1.00 88.00 88 GLN A CA 1
ATOM 737 C C . GLN A 1 88 ? 11.731 3.057 -14.295 1.00 88.00 88 GLN A C 1
ATOM 739 O O . GLN A 1 88 ? 11.786 2.089 -13.549 1.00 88.00 88 GLN A O 1
ATOM 744 N N . THR A 1 89 ? 11.988 4.297 -13.861 1.00 88.50 89 THR A N 1
ATOM 745 C CA . THR A 1 89 ? 12.493 4.527 -12.496 1.00 88.50 89 THR A CA 1
ATOM 746 C C . THR A 1 89 ? 11.468 4.159 -11.431 1.00 88.50 89 THR A C 1
ATOM 748 O O . THR A 1 89 ? 11.839 3.690 -10.358 1.00 88.50 89 THR A O 1
ATOM 751 N N . PHE A 1 90 ? 10.176 4.337 -11.721 1.00 88.88 90 PHE A N 1
ATOM 752 C CA . PHE A 1 90 ? 9.119 3.842 -10.849 1.00 88.88 90 PHE A CA 1
ATOM 753 C C . PHE A 1 90 ? 9.147 2.316 -10.746 1.00 88.88 90 PHE A C 1
ATOM 755 O O . PHE A 1 90 ? 9.134 1.796 -9.633 1.00 88.88 90 PHE A O 1
ATOM 762 N N . LEU A 1 91 ? 9.198 1.607 -11.879 1.00 89.31 91 LEU A N 1
ATOM 763 C CA . LEU A 1 91 ? 9.231 0.149 -11.867 1.00 89.31 91 LEU A CA 1
ATOM 764 C C . LEU A 1 91 ? 10.487 -0.386 -11.193 1.00 89.31 91 LEU A C 1
ATOM 766 O O . LEU A 1 91 ? 10.348 -1.287 -10.385 1.00 89.31 91 LEU A O 1
ATOM 770 N N . ASP A 1 92 ? 11.662 0.201 -11.404 1.00 88.50 92 ASP A N 1
ATOM 771 C CA . ASP A 1 92 ? 12.897 -0.238 -10.740 1.00 88.50 92 ASP A CA 1
ATOM 772 C C . ASP A 1 92 ? 12.777 -0.214 -9.202 1.00 88.50 92 ASP A C 1
ATOM 774 O O . ASP A 1 92 ? 13.307 -1.088 -8.519 1.00 88.50 92 ASP A O 1
ATOM 778 N N . ILE A 1 93 ? 12.043 0.759 -8.649 1.00 89.81 93 ILE A N 1
ATOM 779 C CA . ILE A 1 93 ? 11.798 0.884 -7.202 1.00 89.81 93 ILE A CA 1
ATOM 780 C C . ILE A 1 93 ? 10.638 -0.016 -6.755 1.00 89.81 93 ILE A C 1
ATOM 782 O O . ILE A 1 93 ? 10.674 -0.603 -5.676 1.00 89.81 93 ILE A O 1
ATOM 786 N N . TYR A 1 94 ? 9.584 -0.107 -7.565 1.00 91.81 94 TYR A N 1
ATOM 787 C CA . TYR A 1 94 ? 8.329 -0.759 -7.196 1.00 91.81 94 TYR A CA 1
ATOM 788 C C . TYR A 1 94 ? 8.227 -2.218 -7.664 1.00 91.81 94 TYR A C 1
ATOM 790 O O . TYR A 1 94 ? 7.224 -2.879 -7.407 1.00 91.81 94 TYR A O 1
ATOM 798 N N . TRP A 1 95 ? 9.244 -2.748 -8.343 1.00 91.44 95 TRP A N 1
ATOM 799 C CA . TRP A 1 95 ? 9.186 -4.048 -9.012 1.00 91.44 95 TRP A CA 1
ATOM 800 C C . TRP A 1 95 ? 8.843 -5.195 -8.062 1.00 91.44 95 TRP A C 1
ATOM 802 O O . TRP A 1 95 ? 7.922 -5.966 -8.321 1.00 91.44 95 TRP A O 1
ATOM 812 N N . GLU A 1 96 ? 9.526 -5.269 -6.921 1.00 92.38 96 GLU A N 1
ATOM 813 C CA . GLU A 1 96 ? 9.270 -6.304 -5.913 1.00 92.38 96 GLU A CA 1
ATOM 814 C C . GLU A 1 96 ? 7.858 -6.193 -5.322 1.00 92.38 96 GLU A C 1
ATOM 816 O O . GLU A 1 96 ? 7.211 -7.200 -5.032 1.00 92.38 96 GLU A O 1
ATOM 821 N N . SER A 1 97 ? 7.345 -4.966 -5.205 1.00 93.56 97 SER A N 1
ATOM 822 C CA . SER A 1 97 ? 5.973 -4.712 -4.763 1.00 93.56 97 SER A CA 1
ATOM 823 C C . SER A 1 97 ? 4.959 -5.199 -5.793 1.00 93.56 97 SER A C 1
ATOM 825 O O . SER A 1 97 ? 4.041 -5.935 -5.434 1.00 93.56 97 SER A O 1
ATOM 827 N N . LEU A 1 98 ? 5.177 -4.889 -7.073 1.00 91.44 98 LEU A N 1
ATOM 828 C CA . LEU A 1 98 ? 4.341 -5.365 -8.173 1.00 91.44 98 LEU A CA 1
ATOM 829 C C . LEU A 1 98 ? 4.339 -6.899 -8.246 1.00 91.44 98 LEU A C 1
ATOM 831 O O . LEU A 1 98 ? 3.285 -7.526 -8.333 1.00 91.44 98 LEU A O 1
ATOM 835 N N . LEU A 1 99 ? 5.512 -7.525 -8.145 1.00 91.62 99 LEU A N 1
ATOM 836 C CA . LEU A 1 99 ? 5.642 -8.979 -8.102 1.00 91.62 99 LEU A CA 1
ATOM 837 C C . LEU A 1 99 ? 4.889 -9.591 -6.914 1.00 91.62 99 LEU A C 1
ATOM 839 O O . LEU A 1 99 ? 4.234 -10.625 -7.068 1.00 91.62 99 LEU A O 1
ATOM 843 N N . LEU A 1 100 ? 4.950 -8.966 -5.737 1.00 92.62 100 LEU A N 1
ATOM 844 C CA . LEU A 1 100 ? 4.208 -9.416 -4.562 1.00 92.62 100 LEU A CA 1
ATOM 845 C C . LEU A 1 100 ? 2.688 -9.328 -4.775 1.00 92.62 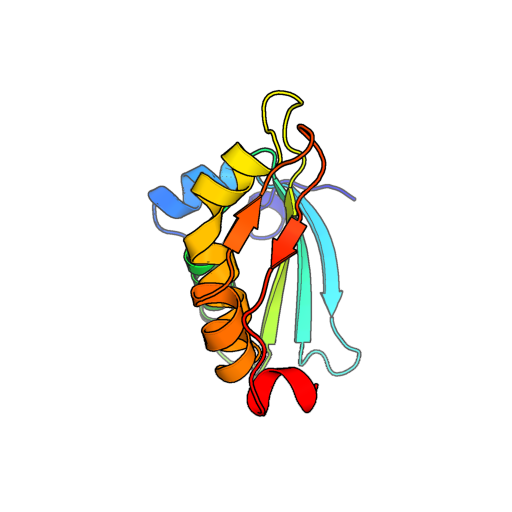100 LEU A C 1
ATOM 847 O O . LEU A 1 100 ? 1.962 -10.240 -4.374 1.00 92.62 100 LEU A O 1
ATOM 851 N N . GLU A 1 101 ? 2.199 -8.269 -5.423 1.00 91.06 101 GLU A N 1
ATOM 852 C CA . GLU A 1 101 ? 0.784 -8.138 -5.793 1.00 91.06 101 GLU A CA 1
ATOM 853 C C . GLU A 1 101 ? 0.343 -9.259 -6.734 1.00 91.06 101 GLU A C 1
ATOM 855 O O . GLU A 1 101 ? -0.639 -9.946 -6.446 1.00 91.06 101 GLU A O 1
ATOM 860 N N . PHE A 1 102 ? 1.110 -9.505 -7.798 1.00 91.00 102 PHE A N 1
ATOM 861 C CA . PHE A 1 102 ? 0.829 -10.572 -8.759 1.00 91.00 102 PHE A CA 1
ATOM 862 C C . PHE A 1 102 ? 0.855 -11.950 -8.099 1.00 91.00 102 PHE A C 1
ATOM 864 O O . PHE A 1 102 ? -0.025 -12.768 -8.347 1.00 91.00 102 PHE A O 1
ATOM 871 N N . LYS A 1 103 ? 1.816 -12.202 -7.203 1.00 89.81 103 LYS A N 1
ATOM 872 C CA . LYS A 1 103 ? 1.914 -13.470 -6.466 1.00 89.81 103 LYS A CA 1
ATOM 873 C C . LYS A 1 103 ? 0.683 -13.740 -5.605 1.00 89.81 103 LYS A C 1
ATOM 875 O O . LYS A 1 103 ? 0.249 -14.886 -5.518 1.00 89.81 103 LYS A O 1
ATOM 880 N N . ASN A 1 104 ? 0.150 -12.702 -4.966 1.00 88.12 104 ASN A N 1
ATOM 881 C CA . ASN A 1 104 ? -1.037 -12.813 -4.122 1.00 88.12 104 ASN A CA 1
ATOM 882 C C . ASN A 1 104 ? -2.331 -12.910 -4.935 1.00 88.12 104 ASN A C 1
ATOM 884 O O . ASN A 1 104 ? -3.308 -13.465 -4.438 1.00 88.12 104 ASN A O 1
ATOM 888 N N . TYR A 1 105 ? -2.344 -12.365 -6.152 1.00 88.19 105 TYR A N 1
ATOM 889 C CA . TYR A 1 105 ? -3.483 -12.449 -7.056 1.00 88.19 105 TYR A CA 1
ATOM 890 C C . TYR A 1 105 ? -3.564 -13.818 -7.740 1.00 88.19 105 TYR A C 1
ATOM 892 O O . TYR A 1 105 ? -4.576 -14.506 -7.617 1.00 88.19 105 TYR A O 1
ATOM 900 N N . ASP A 1 106 ? -2.493 -14.235 -8.420 1.00 87.31 106 ASP A N 1
ATOM 901 C CA . ASP A 1 106 ? -2.395 -15.540 -9.069 1.00 87.31 106 ASP A CA 1
ATOM 902 C C . ASP A 1 106 ? -0.913 -15.953 -9.272 1.00 87.31 106 ASP A C 1
ATOM 904 O O . ASP A 1 106 ? -0.166 -15.286 -10.001 1.00 87.31 106 ASP A O 1
ATOM 908 N N . PRO A 1 107 ? -0.464 -17.091 -8.697 1.00 86.69 107 PRO A N 1
ATOM 909 C CA . PRO A 1 107 ? 0.897 -17.609 -8.871 1.00 86.69 107 PRO A CA 1
ATOM 910 C C . PRO A 1 107 ? 1.336 -17.801 -10.333 1.00 86.69 107 PRO A C 1
ATOM 912 O O . PRO A 1 107 ? 2.533 -17.734 -10.642 1.00 86.69 107 PRO A O 1
ATOM 915 N N . ILE A 1 108 ? 0.387 -18.055 -11.236 1.00 87.00 108 ILE A N 1
ATOM 916 C CA . ILE A 1 108 ? 0.641 -18.184 -12.671 1.00 87.00 108 ILE A CA 1
ATOM 917 C C . ILE A 1 108 ? 1.014 -16.825 -13.263 1.00 87.00 108 ILE A C 1
ATOM 919 O O . ILE A 1 108 ? 2.032 -16.715 -13.943 1.00 87.00 108 ILE A O 1
ATOM 923 N N . GLU A 1 109 ? 0.230 -15.788 -12.970 1.00 85.81 109 GLU A N 1
ATOM 924 C CA . GLU A 1 109 ? 0.492 -14.420 -13.431 1.00 85.81 109 GLU A CA 1
ATOM 925 C C . GLU A 1 109 ? 1.829 -13.896 -12.910 1.00 85.81 109 GLU A C 1
ATOM 927 O O . GLU A 1 109 ? 2.602 -13.323 -13.674 1.00 85.81 109 GLU A O 1
ATOM 932 N N . TYR A 1 110 ? 2.161 -14.187 -11.651 1.00 89.06 110 TYR A N 1
ATOM 933 C CA . TYR A 1 110 ? 3.492 -13.921 -11.103 1.00 89.06 110 TYR A CA 1
ATOM 934 C C . TYR A 1 110 ? 4.605 -14.579 -11.923 1.00 89.06 110 TYR A C 1
ATOM 936 O O . TYR A 1 110 ? 5.613 -13.946 -12.236 1.00 89.06 110 TYR A O 1
ATOM 944 N N . THR A 1 111 ? 4.432 -15.854 -12.281 1.00 87.00 111 THR A N 1
ATOM 945 C CA . THR A 1 111 ? 5.447 -16.602 -13.034 1.00 87.00 111 THR A CA 1
ATOM 946 C C . THR A 1 111 ? 5.631 -16.036 -14.440 1.00 87.00 111 THR A C 1
ATOM 948 O O . THR A 1 111 ? 6.767 -15.950 -14.909 1.00 87.00 111 THR A O 1
ATOM 951 N N . LEU A 1 112 ? 4.537 -15.639 -15.097 1.00 87.69 112 LEU A N 1
ATOM 952 C CA . LEU A 1 112 ? 4.571 -14.992 -16.408 1.00 87.69 112 LEU A CA 1
ATOM 953 C C . LEU A 1 112 ? 5.266 -13.629 -16.328 1.00 87.69 112 LEU A C 1
ATOM 955 O O . LEU A 1 112 ? 6.208 -13.385 -17.076 1.00 87.69 112 LEU A O 1
ATOM 959 N N . LEU A 1 113 ? 4.865 -12.779 -15.378 1.00 88.62 113 LEU A N 1
ATOM 960 C CA . LEU A 1 113 ? 5.416 -11.433 -15.221 1.00 88.62 113 LEU A CA 1
ATOM 961 C C . LEU A 1 113 ? 6.913 -11.460 -14.880 1.00 88.62 113 LEU A C 1
ATOM 963 O O . LEU A 1 113 ? 7.682 -10.661 -15.404 1.00 88.62 113 LEU A O 1
ATOM 967 N N . ARG A 1 114 ? 7.351 -12.416 -14.053 1.00 88.38 114 ARG A N 1
ATOM 968 C CA . ARG A 1 114 ? 8.764 -12.572 -13.674 1.00 88.38 114 ARG A CA 1
ATOM 969 C C . ARG A 1 114 ? 9.673 -12.950 -14.847 1.00 88.38 114 ARG A C 1
ATOM 971 O O . ARG A 1 114 ? 10.868 -12.678 -14.790 1.00 88.38 114 ARG A O 1
ATOM 978 N N . LYS A 1 115 ? 9.128 -13.615 -15.866 1.00 88.25 115 LYS A N 1
ATOM 979 C CA . LYS A 1 115 ? 9.851 -13.993 -17.090 1.00 88.25 115 LYS A CA 1
ATOM 980 C C . LYS A 1 115 ? 9.690 -12.975 -18.214 1.00 88.25 115 LYS A C 1
ATOM 982 O O . LYS A 1 115 ? 10.300 -13.146 -19.262 1.00 88.25 115 LYS A O 1
ATOM 987 N N . ALA A 1 116 ? 8.841 -11.971 -18.023 1.00 88.81 116 ALA A N 1
ATOM 988 C CA . ALA A 1 116 ? 8.558 -11.006 -19.059 1.00 88.81 116 ALA A CA 1
ATOM 989 C C . ALA A 1 116 ? 9.756 -10.078 -19.294 1.00 88.81 116 ALA A C 1
ATOM 991 O O . ALA A 1 116 ? 10.492 -9.730 -18.369 1.00 88.81 116 ALA A O 1
ATOM 992 N N . GLU A 1 117 ? 9.919 -9.650 -20.538 1.00 87.75 117 GLU A N 1
ATOM 993 C CA . GLU A 1 117 ? 10.876 -8.620 -20.913 1.00 87.75 117 GLU A CA 1
ATOM 994 C C . GLU A 1 117 ? 10.197 -7.252 -20.900 1.00 87.75 117 GLU A C 1
ATOM 996 O O . GLU A 1 117 ? 9.092 -7.076 -21.419 1.00 87.75 117 GLU A O 1
ATOM 1001 N N . PHE A 1 118 ? 10.878 -6.267 -20.320 1.00 88.56 118 PHE A N 1
ATOM 1002 C CA . PHE A 1 118 ? 10.379 -4.904 -20.179 1.00 88.56 118 PHE A CA 1
ATOM 1003 C C . PHE A 1 118 ? 11.170 -3.991 -21.105 1.00 88.56 118 PHE A C 1
ATOM 1005 O O . PHE A 1 118 ? 12.397 -3.917 -21.021 1.00 88.56 118 PHE A O 1
ATOM 1012 N N . SER A 1 119 ? 10.470 -3.270 -21.977 1.00 87.94 119 SER A N 1
ATOM 1013 C CA . SER A 1 119 ? 11.071 -2.218 -22.794 1.00 87.94 119 SER A CA 1
ATOM 1014 C C . SER A 1 119 ? 10.322 -0.899 -22.640 1.00 87.94 119 SER A C 1
ATOM 1016 O O . SER A 1 119 ? 9.102 -0.855 -22.472 1.00 87.94 119 SER A O 1
ATOM 1018 N N . TYR A 1 120 ? 11.083 0.191 -22.687 1.00 88.69 120 TYR A N 1
ATOM 1019 C CA . TYR A 1 120 ? 10.614 1.544 -22.400 1.00 88.69 120 TYR A CA 1
ATOM 1020 C C . TYR A 1 120 ? 10.778 2.415 -23.652 1.00 88.69 120 TYR A C 1
ATOM 1022 O O . TYR A 1 120 ? 11.714 3.212 -23.733 1.00 88.69 120 TYR A O 1
ATOM 1030 N N . PRO A 1 121 ? 9.923 2.246 -24.683 1.00 83.06 121 PRO A N 1
ATOM 1031 C CA . PRO A 1 121 ? 10.087 2.934 -25.969 1.00 83.06 121 PRO A CA 1
ATOM 1032 C C . PRO A 1 121 ? 9.925 4.459 -25.863 1.00 83.06 121 PRO A C 1
ATOM 1034 O O . PRO A 1 121 ? 10.365 5.194 -26.744 1.00 83.06 121 PRO A O 1
ATOM 1037 N N . SER A 1 122 ? 9.291 4.948 -24.796 1.00 76.62 122 SER A N 1
ATOM 1038 C CA . SER A 1 122 ? 9.227 6.363 -24.437 1.00 76.62 122 SER A CA 1
ATOM 1039 C C . SER A 1 122 ? 9.173 6.501 -22.911 1.00 76.62 122 SER A C 1
ATOM 1041 O O . SER A 1 122 ? 8.844 5.539 -22.220 1.00 76.62 122 SER A O 1
ATOM 1043 N N . GLY A 1 123 ? 9.439 7.693 -22.362 1.00 71.38 123 GLY A N 1
ATOM 1044 C CA . GLY A 1 123 ? 9.463 7.914 -20.904 1.00 71.38 123 GLY A CA 1
ATOM 1045 C C . GLY A 1 123 ? 8.157 7.568 -20.164 1.00 71.38 123 GLY A C 1
ATOM 1046 O O . GLY A 1 123 ? 8.188 7.313 -18.958 1.00 71.38 123 GLY A O 1
ATOM 1047 N N . ASN A 1 124 ? 7.034 7.503 -20.889 1.00 77.44 124 ASN A N 1
ATOM 1048 C CA . ASN A 1 124 ? 5.697 7.218 -20.361 1.00 77.44 124 ASN A CA 1
ATOM 1049 C C . ASN A 1 124 ? 5.071 5.941 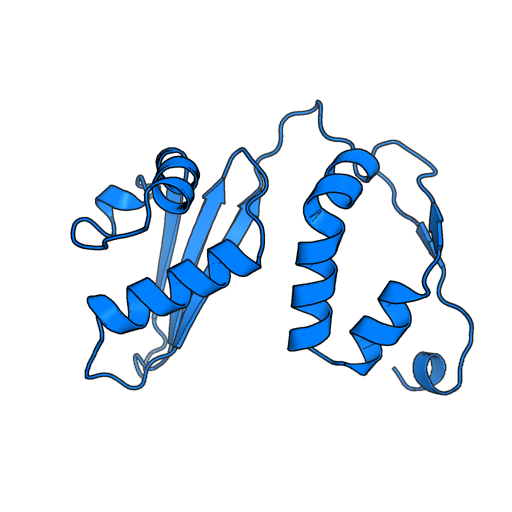-20.944 1.00 77.44 124 ASN A C 1
ATOM 1051 O O . ASN A 1 124 ? 3.888 5.685 -20.725 1.00 77.44 124 ASN A O 1
ATOM 1055 N N . SER A 1 125 ? 5.829 5.149 -21.702 1.00 81.38 125 SER A N 1
ATOM 1056 C CA . SER A 1 125 ? 5.334 3.923 -22.324 1.00 81.38 125 SER A CA 1
ATOM 1057 C C . SER A 1 125 ? 6.128 2.729 -21.830 1.00 81.38 125 SER A C 1
ATOM 1059 O O . SER A 1 125 ? 7.354 2.764 -21.792 1.00 81.38 125 SER A O 1
ATOM 1061 N N . LEU A 1 126 ? 5.410 1.660 -21.507 1.00 87.25 126 LEU A N 1
ATOM 1062 C CA . LEU A 1 126 ? 5.972 0.366 -21.169 1.00 87.25 126 LEU A CA 1
ATOM 1063 C C . LEU A 1 126 ? 5.420 -0.668 -22.142 1.00 87.25 126 LEU A C 1
ATOM 1065 O O . LEU A 1 126 ? 4.209 -0.747 -22.343 1.00 87.25 126 LEU A O 1
ATOM 1069 N N . ILE A 1 127 ? 6.314 -1.460 -22.715 1.00 88.25 127 ILE A N 1
ATOM 1070 C CA . ILE A 1 127 ? 5.975 -2.675 -23.444 1.00 88.25 127 ILE A CA 1
ATOM 1071 C C . ILE A 1 127 ? 6.468 -3.844 -22.600 1.00 88.25 127 ILE A C 1
ATOM 1073 O O . ILE A 1 127 ? 7.643 -3.898 -22.234 1.00 88.25 127 ILE A O 1
ATOM 1077 N N . ILE A 1 128 ? 5.550 -4.759 -22.303 1.00 88.75 128 ILE A N 1
ATOM 1078 C CA . ILE A 1 128 ? 5.825 -6.007 -21.599 1.00 88.75 128 ILE A CA 1
ATOM 1079 C C . ILE A 1 128 ? 5.682 -7.128 -22.621 1.00 88.75 128 ILE A C 1
ATOM 1081 O O . ILE A 1 128 ? 4.605 -7.311 -23.191 1.00 88.75 128 ILE A O 1
ATOM 1085 N N . THR A 1 129 ? 6.760 -7.865 -22.851 1.00 87.81 129 THR A N 1
ATOM 1086 C CA . THR A 1 129 ? 6.785 -9.017 -23.753 1.00 87.81 129 THR A CA 1
ATOM 1087 C C . THR A 1 129 ? 6.817 -10.283 -22.914 1.00 87.81 129 THR A C 1
ATOM 1089 O O . THR A 1 129 ? 7.720 -10.468 -22.106 1.00 87.81 129 THR A O 1
ATOM 1092 N N . ILE A 1 130 ? 5.830 -11.158 -23.087 1.00 86.62 130 ILE A N 1
ATOM 1093 C CA . ILE A 1 130 ? 5.736 -12.431 -22.365 1.00 86.62 130 ILE A CA 1
ATOM 1094 C C . ILE A 1 130 ? 6.046 -13.551 -23.355 1.00 86.62 130 ILE A C 1
ATOM 1096 O O . ILE A 1 130 ? 5.495 -13.560 -24.455 1.00 86.62 130 ILE A O 1
ATOM 1100 N N . GLU A 1 131 ? 6.912 -14.492 -22.971 1.00 78.69 131 GLU A N 1
ATOM 1101 C CA . GLU A 1 131 ? 7.165 -15.685 -23.782 1.00 78.69 131 GLU A CA 1
ATOM 1102 C C . GLU A 1 131 ? 5.872 -16.481 -24.000 1.00 78.69 131 GLU A C 1
ATOM 1104 O O . GLU A 1 131 ? 5.129 -16.784 -23.057 1.00 78.69 131 GLU A O 1
ATOM 1109 N N . GLU A 1 132 ? 5.624 -16.850 -25.256 1.00 70.69 132 GLU A N 1
ATOM 1110 C CA . GLU A 1 132 ? 4.488 -17.682 -25.624 1.00 70.69 132 GLU A CA 1
ATOM 1111 C C . GLU A 1 132 ? 4.590 -19.037 -24.915 1.00 70.69 132 GLU A C 1
ATOM 1113 O O . GLU A 1 132 ? 5.573 -19.773 -25.022 1.00 70.69 132 GLU A O 1
ATOM 1118 N N . SER A 1 133 ? 3.563 -19.363 -24.137 1.00 70.94 133 SER A N 1
ATOM 1119 C CA . SER A 1 133 ? 3.466 -20.632 -23.430 1.00 70.94 133 SER A CA 1
ATOM 1120 C C . SER A 1 133 ? 2.009 -21.067 -23.365 1.00 70.94 133 SER A C 1
ATOM 1122 O O . SER A 1 133 ? 1.110 -20.232 -23.332 1.00 70.94 133 SER A O 1
ATOM 1124 N N . VAL A 1 134 ? 1.767 -22.376 -23.245 1.00 64.94 134 VAL A N 1
ATOM 1125 C CA . VAL A 1 134 ? 0.413 -22.950 -23.062 1.00 64.94 134 VAL A CA 1
ATOM 1126 C C . VAL A 1 134 ? -0.327 -22.313 -21.873 1.00 64.94 134 VAL A C 1
ATOM 1128 O O . VAL A 1 134 ? -1.553 -22.314 -21.800 1.00 64.94 134 VAL A O 1
ATOM 1131 N N . ILE A 1 135 ? 0.432 -21.788 -20.913 1.00 63.94 135 ILE A N 1
ATOM 1132 C CA . ILE A 1 135 ? -0.063 -21.089 -19.732 1.00 63.94 135 ILE A CA 1
ATOM 1133 C C . ILE A 1 135 ? -0.511 -19.661 -20.082 1.00 63.94 135 ILE A C 1
ATOM 1135 O O . ILE A 1 135 ? -1.541 -19.221 -19.580 1.00 63.94 135 ILE A O 1
ATOM 1139 N N . ALA A 1 136 ? 0.228 -18.959 -20.945 1.00 62.72 136 ALA A N 1
ATOM 1140 C CA . ALA A 1 136 ? -0.134 -17.632 -21.440 1.00 62.72 136 ALA A CA 1
ATOM 1141 C C . ALA A 1 136 ? -1.327 -17.674 -22.415 1.00 62.72 136 ALA A C 1
ATOM 1143 O O . ALA A 1 136 ? -2.155 -16.778 -22.387 1.00 62.72 136 ALA A O 1
ATOM 1144 N N . GLU A 1 137 ? -1.455 -18.731 -23.224 1.00 60.78 137 GLU A N 1
ATOM 1145 C CA . GLU A 1 137 ? -2.522 -18.882 -24.232 1.00 60.78 137 GLU A CA 1
ATOM 1146 C C . GLU A 1 137 ? -3.912 -19.177 -23.626 1.00 60.78 137 GLU A C 1
ATOM 1148 O O . GLU A 1 137 ? -4.941 -18.998 -24.272 1.00 60.78 137 GLU A O 1
ATOM 1153 N N . LYS A 1 138 ? -3.962 -19.649 -22.373 1.00 57.66 138 LYS A N 1
ATOM 1154 C CA . LYS A 1 138 ? -5.208 -20.008 -21.670 1.00 57.66 138 LYS A CA 1
ATOM 1155 C C . LYS A 1 138 ? -5.843 -18.865 -20.863 1.00 57.66 138 LYS A C 1
ATOM 1157 O O . LYS A 1 138 ? -6.869 -19.111 -20.226 1.00 57.66 138 LYS A O 1
ATOM 1162 N N . LYS A 1 139 ? -5.250 -17.669 -20.855 1.00 54.34 139 LYS A N 1
ATOM 1163 C CA . LYS A 1 139 ? -5.775 -16.464 -20.191 1.00 54.34 139 LYS A CA 1
ATOM 1164 C C . LYS A 1 139 ? -6.194 -15.421 -21.213 1.00 54.34 139 LYS A C 1
ATOM 1166 O O . LYS A 1 139 ? -7.231 -14.774 -20.950 1.00 54.34 139 LYS A O 1
#

Secondary structure (DSSP, 8-state):
--EEHHHHSTT----HHHHHHHHT-EEEEEEE-TTSSEEEEEEEESS---HHHHHHHHHHHHHHH-TT---EEEEEEEE---TT--HHHHHHHHHHHHHHHHHHH-HHHHHHHHH-EEEEEETTEEEEE----TTTTT-

Radius of gyration: 17.54 Å; chains: 1; bounding box: 36×38×44 Å

Foldseek 3Di:
DKAQPCVVVVPQDDPPVLVVQSRQKIWPDWDADPVNQEIETEIEHQDDDAQVSQVVSQVSCCCPVPVPDNHGYDYHYDHPYDPVQFPVNCCVVHVVSVLVVQCVVPVLSSVQQVQWDWDPPDSHDIDTHGPDDPSVVVD

Sequence (139 aa):
MNKPFFKVFPTLKLDDSTKLIFEDVTVEKVSATSRQDYIRIYIS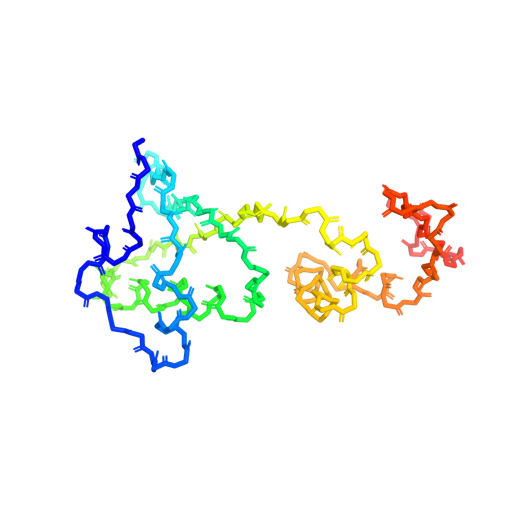SRLPIEKNVIYQVEQEIQQQLFPDRDLMIKIYEKFLLSSQYTVQTFLDIYWESLLLEFKNYDPIEYTLLRKAEFSYPSGNSLIITIEESVIAEKK

pLDDT: mean 89.54, std 8.61, range [54.34, 97.56]